Protein AF-A0A9D8BR76-F1 (afdb_monomer_lite)

Radius of gyration: 19.66 Å; chains: 1; bounding box: 27×57×44 Å

pLDDT: mean 78.01, std 14.71, range [42.84, 91.5]

Foldseek 3Di:
DPPDDPPPVVVVVVVVVVCVVCVPPDPVRVVVVVVVVCVPVPVCVVPVPDDDPPPDDPPPPPPPDDDD

Sequence (68 aa):
MNKRFDAVGFMRKRRAEIDREDADLTWEKKSKKTQDTLKGDPIWERLKERVVPTGTPLSRKKTAALRK

Secondary structure (DSSP, 8-state):
------HHHHHHHHHHHHHHHTTT--HHHHHHHHHHHHTT-HHHHHHTT-PPPTT-------------

Structure (mmCIF, N/CA/C/O backbone):
data_AF-A0A9D8BR76-F1
#
_entry.id   AF-A0A9D8BR76-F1
#
loop_
_atom_site.group_PDB
_atom_site.id
_atom_site.type_symbol
_atom_site.label_atom_id
_atom_site.label_alt_id
_atom_site.label_comp_id
_atom_site.label_asym_id
_atom_site.label_entity_id
_atom_site.label_seq_id
_atom_site.pdbx_PDB_ins_code
_atom_site.Cartn_x
_atom_site.Cartn_y
_atom_site.Cartn_z
_atom_site.occupancy
_atom_site.B_iso_or_equiv
_atom_site.auth_seq_id
_atom_site.auth_comp_id
_atom_site.auth_asym_id
_atom_site.auth_atom_id
_atom_site.pdbx_PDB_model_num
ATOM 1 N N . MET A 1 1 ? -8.091 -27.202 -20.641 1.00 42.91 1 MET A N 1
ATOM 2 C CA . MET A 1 1 ? -6.802 -26.470 -20.617 1.00 42.91 1 MET A CA 1
ATOM 3 C C . MET A 1 1 ? -6.643 -25.842 -19.236 1.00 42.91 1 MET A C 1
ATOM 5 O O . MET A 1 1 ? -7.191 -24.778 -18.990 1.00 42.91 1 MET A O 1
ATOM 9 N N . ASN A 1 2 ? -5.974 -26.529 -18.306 1.00 59.41 2 ASN A 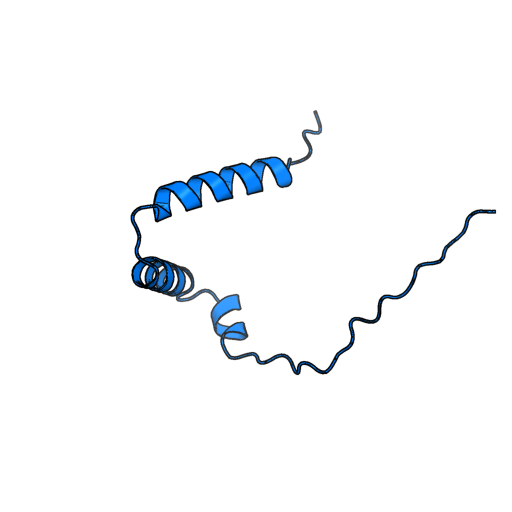N 1
ATOM 10 C CA . ASN A 1 2 ? -5.849 -26.082 -16.913 1.00 59.41 2 ASN A CA 1
ATOM 11 C C . ASN A 1 2 ? -4.715 -25.058 -16.799 1.00 59.41 2 ASN A C 1
ATOM 13 O O . ASN A 1 2 ? -3.623 -25.382 -16.335 1.00 59.41 2 ASN A O 1
ATOM 17 N N . LYS A 1 3 ? -4.949 -23.827 -17.268 1.00 67.19 3 LYS A N 1
ATOM 18 C CA . LYS A 1 3 ? -4.036 -22.713 -16.994 1.00 67.19 3 LYS A CA 1
ATOM 19 C C . LYS A 1 3 ? -4.123 -22.408 -15.499 1.00 67.19 3 LYS A C 1
ATOM 21 O O . LYS A 1 3 ? -5.039 -21.729 -15.050 1.00 67.19 3 LYS A O 1
ATOM 26 N N . ARG A 1 4 ? -3.203 -22.982 -14.722 1.00 81.75 4 ARG A N 1
ATOM 27 C CA . ARG A 1 4 ? -3.018 -22.623 -13.313 1.00 81.75 4 ARG A CA 1
ATOM 28 C C . ARG A 1 4 ? -2.668 -21.136 -13.266 1.00 81.75 4 ARG A C 1
ATOM 30 O O . ARG A 1 4 ? -1.850 -20.677 -14.059 1.00 81.75 4 ARG A O 1
ATOM 37 N N . PHE A 1 5 ? -3.326 -20.396 -12.382 1.00 84.62 5 PHE A N 1
ATOM 38 C CA . PHE A 1 5 ? -3.037 -18.984 -12.168 1.00 84.62 5 PHE A CA 1
ATOM 39 C C . PHE A 1 5 ? -1.572 -18.823 -11.742 1.00 84.62 5 PHE A C 1
ATOM 41 O O . PHE A 1 5 ? -1.152 -19.392 -10.733 1.00 84.62 5 PHE A O 1
ATOM 48 N N . ASP A 1 6 ? -0.795 -18.068 -12.520 1.00 89.19 6 ASP A N 1
ATOM 49 C CA . ASP A 1 6 ? 0.569 -17.699 -12.150 1.00 89.19 6 ASP A CA 1
ATOM 50 C C . ASP A 1 6 ? 0.526 -16.529 -11.163 1.00 89.19 6 ASP A C 1
ATOM 52 O O . ASP A 1 6 ? 0.570 -15.353 -11.533 1.00 89.19 6 ASP A O 1
ATOM 56 N N . ALA A 1 7 ? 0.423 -16.874 -9.882 1.00 90.00 7 ALA A N 1
ATOM 57 C CA . ALA A 1 7 ? 0.418 -15.900 -8.803 1.00 90.00 7 ALA A CA 1
ATOM 58 C C . ALA A 1 7 ? 1.706 -15.066 -8.768 1.00 90.00 7 ALA A C 1
ATOM 60 O O . ALA A 1 7 ? 1.660 -13.881 -8.447 1.00 90.00 7 ALA A O 1
ATOM 61 N N . VAL A 1 8 ? 2.857 -15.648 -9.120 1.00 90.19 8 VAL A N 1
ATOM 62 C CA . VAL A 1 8 ? 4.148 -14.952 -9.036 1.00 90.19 8 VAL A CA 1
ATOM 63 C C . VAL A 1 8 ? 4.273 -13.928 -10.158 1.00 90.19 8 VAL A C 1
ATOM 65 O O . VAL A 1 8 ? 4.623 -12.776 -9.892 1.00 90.19 8 VAL A O 1
ATOM 68 N N . GLY A 1 9 ? 3.951 -14.315 -11.394 1.00 91.38 9 GLY A N 1
ATOM 69 C CA . GLY A 1 9 ? 3.919 -13.401 -12.534 1.00 91.38 9 GLY A CA 1
ATOM 70 C C . GLY A 1 9 ? 2.922 -12.262 -12.329 1.00 91.38 9 GLY A C 1
ATOM 71 O O . GLY A 1 9 ? 3.265 -11.098 -12.550 1.00 91.38 9 GLY A O 1
ATOM 72 N N . PHE A 1 10 ? 1.730 -12.572 -11.809 1.00 89.94 10 PHE A N 1
ATOM 73 C CA . PHE A 1 10 ? 0.726 -11.568 -11.456 1.00 89.94 10 PHE A CA 1
ATOM 74 C C . PHE A 1 10 ? 1.245 -10.570 -10.411 1.00 89.94 10 PHE A C 1
ATOM 76 O O . PHE A 1 10 ? 1.178 -9.361 -10.631 1.00 89.94 10 PHE A O 1
ATOM 83 N N . MET A 1 11 ? 1.820 -11.055 -9.306 1.00 91.50 11 MET A N 1
ATOM 84 C CA . MET A 1 11 ? 2.341 -10.197 -8.236 1.00 91.50 11 MET A CA 1
ATOM 85 C C . MET A 1 11 ? 3.517 -9.332 -8.701 1.00 91.50 11 MET A C 1
ATOM 87 O O . MET A 1 11 ? 3.589 -8.157 -8.344 1.00 91.50 11 MET A O 1
ATOM 91 N N . ARG A 1 12 ? 4.422 -9.872 -9.532 1.00 91.44 12 ARG A N 1
ATOM 92 C CA . ARG A 1 12 ? 5.533 -9.101 -10.121 1.00 91.44 12 ARG A CA 1
ATOM 93 C C . ARG A 1 12 ? 5.027 -7.981 -11.019 1.00 91.44 12 ARG A C 1
ATOM 95 O O . ARG A 1 12 ? 5.488 -6.850 -10.888 1.00 91.44 12 ARG A O 1
ATOM 102 N N . LYS A 1 13 ? 4.065 -8.286 -11.895 1.00 90.88 13 LYS A N 1
ATOM 103 C CA . LYS A 1 13 ? 3.435 -7.286 -12.760 1.00 90.88 13 LYS A CA 1
ATOM 104 C C . LYS A 1 13 ? 2.755 -6.205 -11.923 1.00 90.88 13 LYS A C 1
ATOM 106 O O . LYS A 1 13 ? 3.001 -5.026 -12.156 1.00 90.88 13 LYS A O 1
ATOM 111 N N . ARG A 1 14 ? 1.984 -6.600 -10.902 1.00 90.38 14 ARG A N 1
ATOM 112 C CA . ARG A 1 14 ? 1.312 -5.634 -10.031 1.00 90.38 14 ARG A CA 1
ATOM 113 C C . ARG A 1 14 ? 2.275 -4.737 -9.269 1.00 90.38 14 ARG A C 1
ATOM 115 O O . ARG A 1 14 ? 2.021 -3.544 -9.170 1.00 90.38 14 ARG A O 1
ATOM 122 N N . ARG A 1 15 ? 3.390 -5.280 -8.783 1.00 87.06 15 ARG A N 1
ATOM 123 C CA . ARG A 1 15 ? 4.418 -4.481 -8.111 1.00 87.06 15 ARG A CA 1
ATOM 124 C C . ARG A 1 15 ? 5.043 -3.448 -9.047 1.00 87.06 15 ARG A C 1
ATOM 126 O O . ARG A 1 15 ? 5.121 -2.289 -8.677 1.00 87.06 15 ARG A O 1
ATOM 133 N N . ALA A 1 16 ? 5.404 -3.847 -10.266 1.00 90.19 16 ALA A N 1
ATOM 134 C CA . ALA A 1 16 ? 5.984 -2.928 -11.244 1.00 90.19 16 ALA A CA 1
ATOM 135 C C . ALA A 1 16 ? 5.016 -1.809 -11.668 1.00 90.19 16 ALA A C 1
ATOM 137 O O . ALA A 1 16 ? 5.456 -0.709 -11.982 1.00 90.19 16 ALA 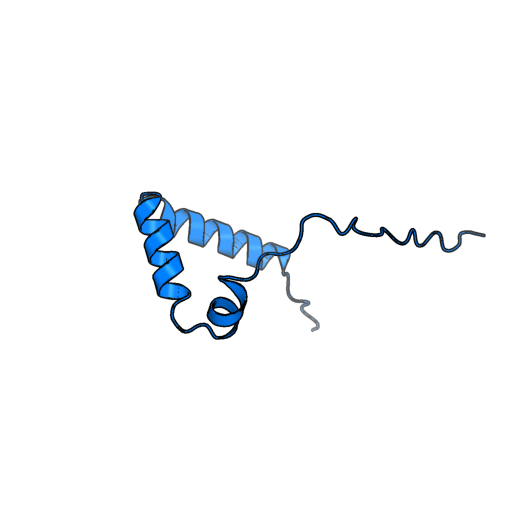A O 1
ATOM 138 N N . GLU A 1 17 ? 3.710 -2.080 -11.704 1.00 88.50 17 GLU A N 1
ATOM 139 C CA . GLU A 1 17 ? 2.684 -1.062 -11.965 1.00 88.50 17 GLU A CA 1
ATOM 140 C C . GLU A 1 17 ? 2.566 -0.073 -10.801 1.00 88.50 17 GLU A C 1
ATOM 142 O O . GLU A 1 17 ? 2.629 1.130 -11.031 1.00 88.50 17 GLU A O 1
ATOM 147 N N . ILE A 1 18 ? 2.495 -0.573 -9.562 1.00 83.88 18 ILE A N 1
ATOM 148 C CA . ILE A 1 18 ? 2.467 0.264 -8.353 1.00 83.88 18 ILE A CA 1
ATOM 149 C C . ILE A 1 18 ? 3.719 1.141 -8.280 1.00 83.88 18 ILE A C 1
ATOM 151 O O . ILE A 1 18 ? 3.611 2.341 -8.061 1.00 83.88 18 ILE A O 1
A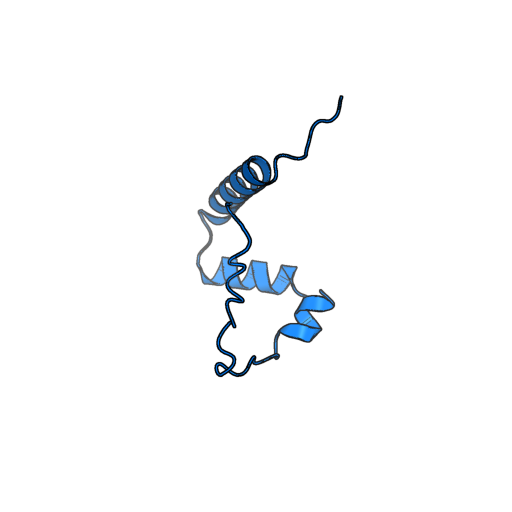TOM 155 N N . ASP A 1 19 ? 4.899 0.568 -8.532 1.00 83.12 19 ASP A N 1
ATOM 156 C CA . ASP A 1 19 ? 6.166 1.302 -8.499 1.00 83.12 19 ASP A CA 1
ATOM 157 C C . ASP A 1 19 ? 6.194 2.448 -9.528 1.00 83.12 19 ASP A C 1
ATOM 159 O O . ASP A 1 19 ? 6.769 3.497 -9.248 1.00 83.12 19 ASP A O 1
ATOM 163 N N . ARG A 1 20 ? 5.547 2.285 -10.693 1.00 86.25 20 ARG A N 1
ATOM 164 C CA . ARG A 1 20 ? 5.399 3.362 -11.689 1.00 86.25 20 ARG A CA 1
ATOM 165 C C . ARG A 1 20 ? 4.383 4.414 -11.263 1.00 86.25 20 ARG A C 1
ATOM 167 O O . ARG A 1 20 ? 4.675 5.596 -11.379 1.00 86.25 20 ARG A O 1
ATOM 174 N N . GLU A 1 21 ? 3.208 4.001 -10.788 1.00 81.62 21 GLU A N 1
ATOM 175 C CA . GLU A 1 21 ? 2.163 4.920 -10.303 1.00 81.62 21 GLU A CA 1
ATOM 176 C C . GLU A 1 21 ? 2.657 5.788 -9.140 1.00 81.62 21 GLU A C 1
ATOM 178 O O . GLU A 1 21 ? 2.253 6.939 -8.984 1.00 81.62 21 GLU A O 1
ATOM 183 N N . ASP A 1 22 ? 3.544 5.223 -8.328 1.00 78.88 22 ASP A N 1
ATOM 184 C CA . ASP A 1 22 ? 4.054 5.833 -7.116 1.00 78.88 22 ASP A CA 1
ATOM 185 C C . ASP A 1 22 ? 5.457 6.452 -7.299 1.00 78.88 22 ASP A C 1
ATOM 187 O O . ASP A 1 22 ? 6.030 6.937 -6.318 1.00 78.88 22 ASP A O 1
ATOM 191 N N . ALA A 1 23 ? 6.028 6.442 -8.512 1.00 80.62 23 ALA A N 1
ATOM 192 C CA . ALA A 1 23 ? 7.372 6.964 -8.790 1.00 80.62 23 ALA A CA 1
ATOM 193 C C . ALA A 1 23 ? 7.501 8.458 -8.441 1.00 80.62 23 ALA A C 1
ATOM 195 O O . ALA A 1 23 ? 8.501 8.871 -7.858 1.00 80.62 23 ALA A O 1
ATOM 196 N N . ASP A 1 24 ? 6.443 9.232 -8.698 1.00 81.81 24 ASP A N 1
ATOM 197 C CA . ASP A 1 24 ? 6.401 10.684 -8.477 1.00 81.81 24 ASP A CA 1
ATOM 198 C C . ASP A 1 24 ? 5.726 11.080 -7.148 1.00 81.81 24 ASP A C 1
ATOM 200 O O . ASP A 1 24 ? 5.558 12.265 -6.832 1.00 81.81 24 ASP A O 1
ATOM 204 N N . LEU A 1 25 ? 5.300 10.099 -6.344 1.00 80.19 25 LEU A N 1
ATOM 205 C CA . LEU A 1 25 ? 4.637 10.356 -5.069 1.00 80.19 25 LEU A CA 1
ATOM 206 C C . LEU A 1 25 ? 5.653 10.441 -3.930 1.00 80.19 25 LEU A C 1
ATOM 208 O O . LEU A 1 25 ? 6.424 9.516 -3.674 1.00 80.19 25 LEU A O 1
ATOM 212 N N . THR A 1 26 ? 5.578 11.529 -3.164 1.00 83.38 26 THR A N 1
ATOM 213 C CA . THR A 1 26 ? 6.258 11.623 -1.870 1.00 83.38 26 THR A CA 1
ATOM 214 C C . THR A 1 26 ? 5.684 10.596 -0.892 1.00 83.38 26 THR A C 1
ATOM 216 O O . THR A 1 26 ? 4.529 10.176 -1.008 1.00 83.38 26 THR A O 1
ATOM 219 N N . TRP A 1 27 ? 6.479 10.201 0.104 1.00 78.81 27 TRP A N 1
ATOM 220 C CA . TRP A 1 27 ? 6.076 9.232 1.130 1.00 78.81 27 TRP A CA 1
ATOM 221 C C . TRP A 1 27 ? 4.731 9.575 1.793 1.00 78.81 27 TRP A C 1
ATOM 223 O O . TRP A 1 27 ? 3.862 8.714 1.929 1.00 78.81 27 TRP A O 1
ATOM 233 N N . GLU A 1 28 ? 4.514 10.849 2.123 1.00 82.94 28 GLU A N 1
ATOM 234 C CA . GLU A 1 28 ? 3.254 11.334 2.699 1.00 82.94 28 GLU A CA 1
ATOM 235 C C . GLU A 1 28 ? 2.054 11.111 1.772 1.00 82.94 28 GLU A C 1
ATOM 237 O O . GLU A 1 28 ? 0.995 10.675 2.224 1.00 82.94 28 GLU A O 1
ATOM 242 N N . LYS A 1 29 ? 2.217 11.346 0.464 1.00 85.62 29 LYS A N 1
ATOM 243 C CA . LYS A 1 29 ? 1.147 11.127 -0.518 1.00 85.62 29 LYS A CA 1
ATOM 244 C C . LYS A 1 29 ? 0.816 9.644 -0.669 1.00 85.62 29 LYS A C 1
ATOM 246 O O . LYS A 1 29 ? -0.361 9.305 -0.766 1.00 85.62 29 LYS A O 1
ATOM 251 N N . LYS A 1 30 ? 1.820 8.759 -0.629 1.00 84.44 30 LYS A N 1
ATOM 252 C CA . LYS A 1 30 ? 1.601 7.299 -0.632 1.00 84.44 30 LYS A CA 1
ATOM 253 C C . LYS A 1 30 ? 0.851 6.843 0.619 1.00 84.44 30 LYS A C 1
ATOM 255 O O . LYS A 1 30 ? -0.096 6.063 0.521 1.00 84.44 3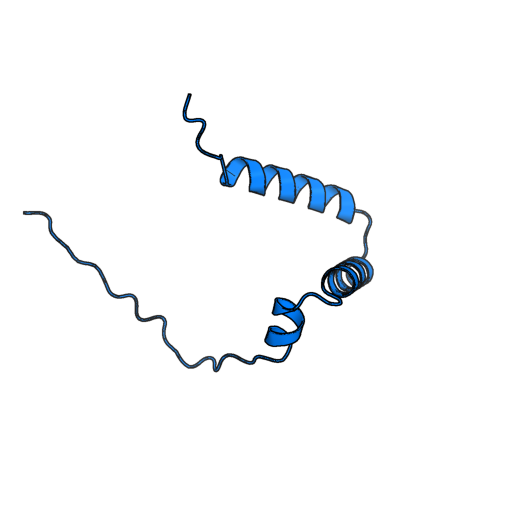0 LYS A O 1
ATOM 260 N N . SER A 1 31 ? 1.239 7.370 1.782 1.00 85.12 31 SER A N 1
ATOM 261 C CA . SER A 1 31 ? 0.573 7.085 3.056 1.00 85.12 31 SER A CA 1
ATOM 262 C C . SER A 1 31 ? -0.895 7.513 3.020 1.00 85.12 31 SER A C 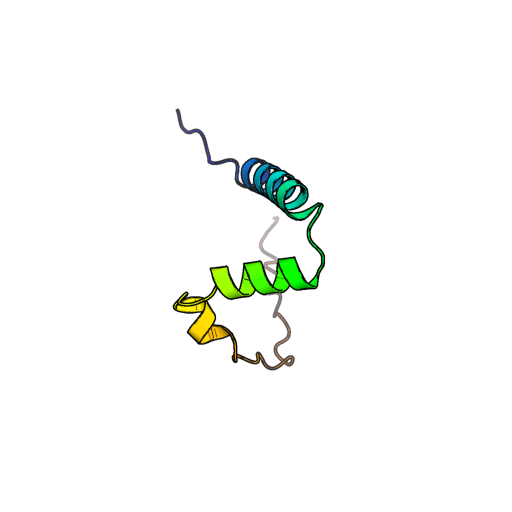1
ATOM 264 O O . SER A 1 31 ? -1.781 6.708 3.300 1.00 85.12 31 SER A O 1
ATOM 266 N N . LYS A 1 32 ? -1.171 8.738 2.556 1.00 88.19 32 LYS A N 1
ATOM 267 C CA . LYS A 1 32 ? -2.537 9.251 2.423 1.00 88.19 32 LYS A CA 1
ATOM 268 C C . LYS A 1 32 ? -3.377 8.437 1.432 1.00 88.19 32 LYS A C 1
ATOM 270 O O . LYS A 1 32 ? -4.464 8.002 1.790 1.00 88.19 32 LYS A O 1
ATOM 275 N N . LYS A 1 33 ? -2.845 8.132 0.240 1.00 85.75 33 LYS A N 1
ATOM 276 C CA . LYS A 1 33 ? -3.496 7.261 -0.766 1.00 85.75 33 LYS A CA 1
ATOM 277 C C . LYS A 1 33 ? -3.870 5.899 -0.173 1.00 85.75 33 LYS A C 1
ATOM 279 O O . LYS A 1 33 ? -4.965 5.391 -0.409 1.00 85.75 33 LYS A O 1
ATOM 284 N N . THR A 1 34 ? -2.971 5.320 0.622 1.00 86.69 34 THR A N 1
ATOM 285 C CA . THR A 1 34 ? -3.207 4.040 1.300 1.00 86.69 34 THR A CA 1
ATOM 286 C C . THR A 1 34 ? -4.305 4.164 2.355 1.00 86.69 34 THR A C 1
ATOM 288 O O . THR A 1 34 ? -5.220 3.347 2.371 1.00 86.69 34 THR A O 1
ATOM 291 N N . GLN A 1 35 ? -4.265 5.201 3.197 1.00 86.69 35 GLN A N 1
ATOM 292 C CA . GLN A 1 35 ? -5.306 5.459 4.198 1.00 86.69 35 GLN A CA 1
ATOM 293 C C . GLN A 1 35 ? -6.684 5.665 3.561 1.00 86.69 35 GLN A C 1
ATOM 295 O O . GLN A 1 35 ? -7.663 5.096 4.038 1.00 86.69 35 GLN A O 1
ATOM 300 N N . ASP A 1 36 ? -6.752 6.420 2.464 1.00 89.31 36 ASP A N 1
ATOM 301 C CA . ASP A 1 36 ? -7.995 6.662 1.729 1.00 89.31 36 ASP A CA 1
ATOM 302 C C . ASP A 1 36 ? -8.546 5.367 1.113 1.00 89.31 36 ASP A C 1
ATOM 304 O O . ASP A 1 36 ? -9.749 5.127 1.165 1.00 89.31 36 ASP A O 1
ATOM 308 N N . THR A 1 37 ? -7.674 4.497 0.591 1.00 87.38 37 THR A N 1
ATOM 309 C CA . THR A 1 37 ? -8.070 3.193 0.023 1.00 87.38 37 THR A CA 1
ATOM 310 C C . THR A 1 37 ? -8.588 2.229 1.091 1.00 87.38 37 THR A C 1
ATOM 312 O O . THR A 1 37 ? -9.494 1.443 0.834 1.00 87.38 37 THR A O 1
ATOM 315 N N . LEU A 1 38 ? -8.012 2.280 2.292 1.00 88.44 38 LEU A N 1
ATOM 316 C CA . LEU A 1 38 ? -8.395 1.425 3.416 1.00 88.44 38 LEU A CA 1
ATOM 317 C C . LEU A 1 38 ? -9.641 1.928 4.158 1.00 88.44 38 LEU A C 1
ATOM 319 O O . LEU A 1 38 ? -10.195 1.213 4.996 1.00 88.44 38 LEU A O 1
ATOM 323 N N . LYS A 1 39 ? -10.090 3.156 3.882 1.00 87.50 39 LYS A N 1
ATOM 324 C CA . LYS A 1 39 ? -11.243 3.755 4.549 1.00 87.50 39 LYS A CA 1
ATOM 325 C C . LYS A 1 39 ? -12.510 2.955 4.243 1.00 87.50 39 LYS A C 1
ATOM 327 O O . LYS A 1 39 ? -12.954 2.883 3.102 1.00 87.50 39 LYS A O 1
ATOM 332 N N . GLY A 1 40 ? -13.123 2.401 5.288 1.00 85.56 40 GLY A N 1
ATOM 333 C CA . GLY A 1 40 ? -14.346 1.603 5.167 1.00 85.56 40 GLY A CA 1
ATOM 334 C C . GLY A 1 40 ? -14.116 0.130 4.827 1.00 85.56 40 GLY A C 1
ATOM 335 O O . GLY A 1 40 ? -15.094 -0.602 4.686 1.00 85.56 40 GLY A O 1
ATOM 336 N N . ASP A 1 41 ? -12.863 -0.330 4.741 1.00 91.12 41 ASP A N 1
ATOM 337 C CA . ASP A 1 41 ? -12.565 -1.759 4.676 1.00 91.12 41 ASP A CA 1
ATOM 338 C C . ASP A 1 41 ? -12.883 -2.409 6.046 1.00 91.12 41 ASP A C 1
ATOM 340 O O . ASP A 1 41 ? -12.265 -2.057 7.058 1.00 91.12 41 ASP A O 1
ATOM 344 N N . PRO A 1 42 ? -13.826 -3.371 6.119 1.00 90.31 42 PRO A N 1
ATOM 345 C CA . PRO A 1 42 ? -14.239 -3.976 7.388 1.00 90.31 42 PRO A CA 1
ATOM 346 C C . PRO A 1 42 ? -13.121 -4.743 8.103 1.00 90.31 42 PRO A C 1
ATOM 348 O O . PRO A 1 42 ? -13.116 -4.860 9.330 1.00 90.31 42 PRO A O 1
ATOM 351 N N . ILE A 1 43 ? -12.182 -5.306 7.341 1.00 90.62 43 ILE A N 1
ATOM 352 C CA . ILE A 1 43 ? -11.029 -6.030 7.872 1.00 90.62 43 ILE A CA 1
ATOM 353 C C . ILE A 1 43 ? -10.032 -5.025 8.438 1.00 90.62 43 ILE A C 1
ATOM 355 O O . ILE A 1 43 ? -9.536 -5.225 9.548 1.00 90.62 43 ILE A O 1
ATOM 359 N N . TRP A 1 44 ? -9.763 -3.940 7.712 1.00 89.56 44 TRP A N 1
ATOM 360 C CA . TRP A 1 44 ? -8.880 -2.879 8.186 1.00 89.56 44 TRP A CA 1
ATOM 361 C C . TRP A 1 44 ? -9.397 -2.232 9.471 1.00 89.56 44 TRP A C 1
ATOM 363 O O . TRP A 1 44 ? -8.660 -2.169 10.454 1.00 89.56 44 TRP A O 1
ATOM 373 N N . GLU A 1 45 ? -10.671 -1.834 9.510 1.00 89.19 45 GLU A N 1
ATOM 374 C CA . GLU A 1 45 ? -11.291 -1.229 10.696 1.00 89.19 45 GLU A CA 1
ATOM 375 C C . GLU A 1 45 ? -11.190 -2.136 11.926 1.00 89.19 45 GLU A C 1
ATOM 377 O O . GLU A 1 45 ? -10.942 -1.668 13.036 1.00 89.19 45 GLU A O 1
ATOM 382 N N . ARG A 1 46 ? -11.297 -3.455 11.728 1.00 89.38 46 ARG A N 1
ATOM 383 C CA . ARG A 1 46 ? -11.125 -4.443 12.798 1.00 89.38 46 ARG A CA 1
ATOM 384 C C . ARG A 1 46 ? -9.671 -4.597 13.255 1.00 89.38 46 ARG A C 1
ATOM 386 O O . ARG A 1 46 ? -9.428 -4.971 14.402 1.00 89.38 46 ARG A O 1
ATOM 393 N N . LEU A 1 47 ? -8.703 -4.422 12.358 1.00 89.25 47 LEU A N 1
ATOM 394 C CA . LEU A 1 47 ? -7.300 -4.764 12.609 1.00 89.25 47 LEU A CA 1
ATOM 395 C C . LEU A 1 47 ? -6.413 -3.567 12.950 1.00 89.25 47 LEU A C 1
ATOM 397 O O . LEU A 1 47 ? -5.363 -3.783 13.549 1.00 89.25 47 LEU A O 1
ATOM 401 N N . LYS A 1 48 ? -6.811 -2.336 12.613 1.00 86.44 48 LYS A N 1
ATOM 402 C CA . LYS A 1 48 ? -5.971 -1.132 12.742 1.00 86.44 48 LYS A CA 1
ATOM 403 C C . LYS A 1 48 ? -5.427 -0.879 14.157 1.00 86.44 48 LYS A C 1
ATOM 405 O O . LYS A 1 48 ? -4.327 -0.361 14.298 1.00 86.44 48 LYS A O 1
ATOM 410 N N . GLU A 1 49 ? -6.159 -1.286 15.194 1.00 87.44 49 GLU A N 1
ATOM 411 C CA . GLU A 1 49 ? -5.778 -1.138 16.613 1.00 87.44 49 GLU A CA 1
ATOM 412 C C . GLU A 1 49 ? -5.301 -2.453 17.249 1.00 87.44 49 GLU A C 1
ATOM 414 O O . GLU A 1 49 ? -4.957 -2.512 18.431 1.00 87.44 49 GLU A O 1
ATOM 419 N N . ARG A 1 50 ? -5.276 -3.546 16.480 1.00 86.69 50 ARG A N 1
ATOM 420 C CA . ARG A 1 50 ? -4.937 -4.861 17.011 1.00 86.69 50 ARG A CA 1
ATOM 421 C C . ARG A 1 50 ? -3.429 -4.973 17.219 1.00 86.69 50 ARG A C 1
ATOM 423 O O . ARG A 1 50 ? -2.671 -5.212 16.283 1.00 86.69 50 ARG A O 1
ATOM 430 N N . VAL A 1 51 ? -3.008 -4.922 18.476 1.00 82.00 51 VAL A N 1
ATOM 431 C CA . VAL A 1 51 ? -1.631 -5.227 18.879 1.00 82.00 51 VAL A CA 1
ATOM 432 C C . VAL A 1 51 ? -1.499 -6.731 19.115 1.00 82.00 51 VAL A C 1
ATOM 434 O O . VAL A 1 51 ? -2.188 -7.304 19.959 1.00 82.00 51 VAL A O 1
ATOM 437 N N . VAL A 1 52 ? -0.622 -7.398 18.362 1.00 77.56 52 VAL A N 1
ATOM 438 C CA . VAL A 1 52 ? -0.260 -8.794 18.645 1.00 77.56 52 VAL A CA 1
ATOM 439 C C . VAL A 1 52 ? 0.868 -8.783 19.678 1.00 77.56 52 VAL A C 1
ATOM 441 O O . VAL A 1 52 ? 1.910 -8.185 19.405 1.00 77.56 52 VAL A O 1
ATOM 444 N N . PRO A 1 53 ? 0.704 -9.424 20.850 1.00 77.31 53 PRO A N 1
ATOM 445 C CA . PRO A 1 53 ? 1.791 -9.537 21.810 1.00 77.31 53 PRO A CA 1
ATOM 446 C C . PRO A 1 53 ? 2.961 -10.279 21.158 1.00 77.31 53 PRO A C 1
ATOM 448 O O . PRO A 1 53 ? 2.807 -11.385 20.639 1.00 77.31 53 PRO A O 1
ATOM 451 N N . THR A 1 54 ? 4.148 -9.678 21.197 1.00 67.69 54 THR A N 1
ATOM 452 C CA . THR A 1 54 ? 5.392 -10.156 20.562 1.00 67.69 54 THR A CA 1
ATOM 453 C C . THR A 1 54 ? 5.958 -11.450 21.176 1.00 67.69 54 THR A C 1
ATOM 455 O O . THR A 1 54 ? 7.082 -11.841 20.880 1.00 67.69 54 THR A O 1
ATOM 458 N N . GLY A 1 55 ? 5.184 -12.145 22.014 1.00 60.03 55 GLY A N 1
ATOM 459 C CA . GLY A 1 55 ? 5.629 -13.265 22.841 1.00 60.03 55 GLY A CA 1
ATOM 460 C C . GLY A 1 55 ? 5.272 -14.664 22.343 1.00 60.03 55 GLY A C 1
ATOM 461 O O . GLY A 1 55 ? 5.519 -15.619 23.070 1.00 60.03 55 GLY A O 1
ATOM 462 N N . THR A 1 56 ? 4.680 -14.842 21.156 1.00 60.12 56 THR A N 1
ATOM 463 C CA . THR A 1 56 ? 4.419 -16.202 20.647 1.00 60.12 56 THR A CA 1
ATOM 464 C C . THR A 1 56 ? 5.558 -16.645 19.726 1.00 60.12 56 THR A C 1
ATOM 466 O O . THR A 1 56 ? 5.590 -16.226 18.566 1.00 60.12 56 THR A O 1
ATOM 469 N N . PRO A 1 57 ? 6.505 -17.490 20.182 1.00 58.94 57 PRO A N 1
ATOM 470 C CA . PRO A 1 57 ? 7.444 -18.115 19.267 1.00 58.94 57 PRO A CA 1
ATOM 471 C C . PRO A 1 57 ? 6.636 -18.924 18.254 1.00 58.94 57 PRO A C 1
ATOM 473 O O . PRO A 1 57 ? 5.819 -19.771 18.623 1.00 58.94 57 PRO A O 1
ATOM 476 N N . LEU A 1 58 ? 6.849 -18.648 16.967 1.00 60.84 58 LEU A N 1
ATOM 477 C CA . LEU A 1 58 ? 6.357 -19.483 15.879 1.00 60.84 58 LEU A CA 1
ATOM 478 C C . LEU A 1 58 ? 6.907 -20.893 16.112 1.00 60.84 58 LEU A C 1
ATOM 480 O O . LEU A 1 58 ? 8.060 -21.182 15.789 1.00 60.84 58 LEU A O 1
ATOM 484 N N . SER A 1 59 ? 6.094 -21.759 16.719 1.00 57.22 59 SER A N 1
ATOM 485 C CA . SER A 1 59 ? 6.404 -23.170 16.891 1.00 57.22 59 SER A CA 1
ATOM 486 C C . SER A 1 59 ? 6.488 -23.781 15.498 1.00 57.22 59 SER A C 1
ATOM 488 O O . SER A 1 59 ? 5.488 -24.178 14.898 1.00 57.22 59 SER A O 1
ATOM 490 N N . ARG A 1 60 ? 7.702 -23.803 14.938 1.00 58.25 60 ARG A N 1
ATOM 491 C CA . ARG A 1 60 ? 8.030 -24.624 13.779 1.00 58.25 60 ARG A CA 1
ATOM 492 C C . ARG A 1 60 ? 7.866 -26.066 14.233 1.00 58.25 60 ARG A C 1
ATOM 494 O O 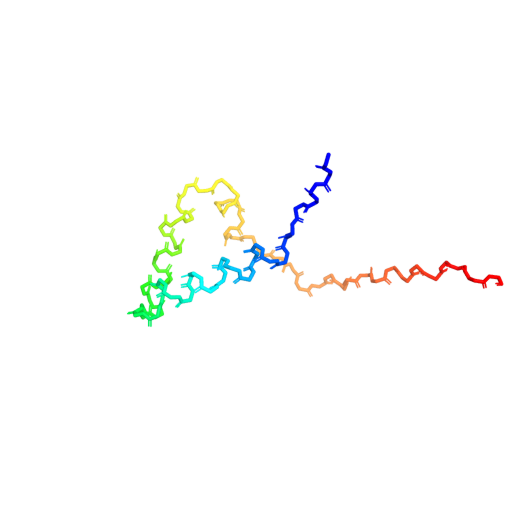. ARG A 1 60 ? 8.814 -26.674 14.727 1.00 58.25 60 ARG A O 1
ATOM 501 N N . LYS A 1 61 ? 6.665 -26.622 14.072 1.00 50.22 61 LYS A N 1
ATOM 502 C CA . LYS A 1 61 ? 6.490 -28.071 14.078 1.00 50.22 61 LYS A CA 1
ATOM 503 C C . LYS A 1 61 ? 7.363 -28.602 12.943 1.00 50.22 61 LYS A C 1
ATOM 505 O O . LYS A 1 61 ? 6.999 -28.490 11.777 1.00 50.22 61 LYS A O 1
ATOM 510 N N . LYS A 1 62 ? 8.557 -29.099 13.282 1.00 48.41 62 LYS A N 1
ATOM 511 C CA . LYS A 1 62 ? 9.389 -29.877 12.366 1.00 48.41 62 LYS A CA 1
ATOM 512 C C . LYS A 1 62 ? 8.554 -31.088 11.965 1.00 48.41 62 LYS A C 1
ATOM 514 O O . LYS A 1 62 ? 8.436 -32.039 12.731 1.00 48.41 62 LYS A O 1
ATOM 519 N N . THR A 1 63 ? 7.977 -31.062 10.773 1.00 50.19 63 THR A N 1
ATOM 520 C CA . THR A 1 63 ? 7.566 -32.272 10.067 1.00 50.19 63 THR A CA 1
ATOM 521 C C . THR A 1 63 ? 8.832 -33.012 9.642 1.00 50.19 63 THR A C 1
ATOM 523 O O . THR A 1 63 ? 9.255 -32.970 8.493 1.00 50.19 63 THR A O 1
ATOM 526 N N . ALA A 1 64 ? 9.478 -33.680 10.599 1.00 52.88 64 ALA A N 1
ATOM 527 C CA . ALA A 1 64 ? 10.386 -34.774 10.300 1.00 52.88 64 ALA A CA 1
ATOM 528 C C . ALA A 1 64 ? 9.513 -35.998 9.999 1.00 52.88 64 ALA A C 1
ATOM 530 O O . ALA A 1 64 ? 9.228 -36.804 10.878 1.00 52.88 64 ALA A O 1
ATOM 531 N N . ALA A 1 65 ? 9.018 -36.085 8.766 1.00 50.44 65 ALA A N 1
ATOM 532 C CA . ALA A 1 65 ? 8.334 -37.267 8.272 1.00 50.44 65 ALA A CA 1
ATOM 533 C C . ALA A 1 65 ? 9.125 -37.844 7.094 1.00 50.44 65 ALA A C 1
ATOM 535 O O . ALA A 1 65 ? 9.061 -37.350 5.974 1.00 50.44 65 ALA A O 1
ATOM 536 N N . LEU A 1 66 ? 9.840 -38.922 7.421 1.00 51.06 66 LEU A N 1
ATOM 537 C CA . LEU A 1 66 ? 9.919 -40.150 6.636 1.00 51.06 66 LEU A CA 1
ATOM 538 C C . LEU A 1 66 ? 10.699 -40.102 5.307 1.00 51.06 66 LEU A C 1
ATOM 540 O O . LEU A 1 66 ? 10.146 -39.885 4.232 1.00 51.06 66 LEU A O 1
ATOM 544 N N . ARG A 1 67 ? 11.979 -40.484 5.372 1.00 42.84 67 ARG A N 1
ATOM 545 C CA . ARG A 1 67 ? 12.606 -41.301 4.324 1.00 42.84 67 ARG A CA 1
ATOM 546 C C . ARG A 1 67 ? 13.117 -42.584 4.982 1.00 42.84 67 ARG A C 1
ATOM 548 O O . ARG A 1 67 ? 13.947 -42.510 5.883 1.00 42.84 67 ARG A O 1
ATOM 555 N N . LYS A 1 68 ? 12.493 -43.699 4.596 1.00 49.81 68 LYS A N 1
ATOM 556 C CA . LYS A 1 68 ? 13.007 -45.060 4.779 1.00 49.81 68 LYS A CA 1
ATOM 557 C C . LYS A 1 68 ? 14.166 -45.291 3.819 1.00 49.81 68 LYS A C 1
ATOM 559 O O . LYS A 1 68 ? 14.142 -44.645 2.745 1.00 49.81 68 LYS A O 1
#